Protein AF-A0A7C6CAN0-F1 (afdb_monomer)

Foldseek 3Di:
DPDQDDWAKDKDWQDQADPDEDQKDKIFIAIDDPAAWPQQLKFKDKDQDPDQDDSVVGPHHDGHRDMDMDDHLDAAWMKMWIWTDGPSGHIDIDIGHTYGYDNDDDDDDDVPPDDDDDVPDDDDDD

Structure (mmCIF, N/CA/C/O backbone):
data_AF-A0A7C6CAN0-F1
#
_entry.id   AF-A0A7C6CAN0-F1
#
loop_
_atom_site.group_PDB
_atom_site.id
_atom_site.type_symbol
_atom_site.label_atom_id
_atom_site.label_alt_id
_atom_site.label_comp_id
_atom_site.label_asym_id
_atom_site.label_entity_id
_atom_site.label_seq_id
_atom_site.pdbx_PDB_ins_code
_atom_site.Cartn_x
_atom_site.Cartn_y
_atom_site.Cartn_z
_atom_site.occupancy
_atom_site.B_iso_or_equiv
_atom_site.auth_seq_id
_atom_site.auth_comp_id
_atom_site.auth_asym_id
_atom_site.auth_atom_id
_atom_site.pdbx_PDB_model_num
ATOM 1 N N . VAL A 1 1 ? 19.135 -1.789 -34.207 1.00 48.12 1 VAL A N 1
ATOM 2 C CA . VAL A 1 1 ? 17.870 -1.086 -33.892 1.00 48.12 1 VAL A CA 1
ATOM 3 C C . VAL A 1 1 ? 17.875 -0.823 -32.400 1.00 48.12 1 VAL A C 1
ATOM 5 O O . VAL A 1 1 ? 17.871 -1.789 -31.652 1.00 48.12 1 VAL A O 1
ATOM 8 N N . ASN A 1 2 ? 17.983 0.435 -31.970 1.00 56.00 2 ASN A N 1
ATOM 9 C CA . ASN A 1 2 ? 17.736 0.780 -30.569 1.00 56.00 2 ASN A CA 1
ATOM 10 C C . ASN A 1 2 ? 16.222 0.825 -30.404 1.00 56.00 2 ASN A C 1
ATOM 12 O O . ASN A 1 2 ? 15.576 1.742 -30.905 1.00 56.00 2 ASN A O 1
ATOM 16 N N . VAL A 1 3 ? 15.654 -0.211 -29.797 1.00 68.88 3 VAL A N 1
ATOM 17 C CA . VAL A 1 3 ? 14.244 -0.196 -29.421 1.00 68.88 3 VAL A CA 1
ATOM 18 C C . VAL A 1 3 ? 14.150 0.697 -28.190 1.00 68.88 3 VAL A C 1
ATOM 20 O O . VAL A 1 3 ? 14.686 0.352 -27.142 1.00 68.88 3 VAL A O 1
ATOM 23 N N . VAL A 1 4 ? 13.551 1.878 -28.346 1.00 81.44 4 VAL A N 1
ATOM 24 C CA . VAL A 1 4 ? 13.175 2.718 -27.205 1.00 81.44 4 VAL A CA 1
ATOM 25 C C . VAL A 1 4 ? 11.921 2.105 -26.608 1.00 81.44 4 VAL A C 1
ATOM 27 O O . VAL A 1 4 ? 10.932 1.898 -27.312 1.00 81.44 4 VAL A O 1
ATOM 30 N N . ASP A 1 5 ? 11.986 1.793 -25.326 1.00 88.50 5 ASP A N 1
ATOM 31 C CA . ASP A 1 5 ? 10.868 1.249 -24.582 1.00 88.50 5 ASP A CA 1
ATOM 32 C C . ASP A 1 5 ? 10.137 2.371 -23.832 1.00 88.50 5 ASP A C 1
ATOM 34 O O . ASP A 1 5 ? 10.731 3.104 -23.044 1.00 88.50 5 ASP A O 1
ATOM 38 N N . ASN A 1 6 ? 8.845 2.508 -24.129 1.00 90.88 6 ASN A N 1
ATOM 39 C CA . ASN A 1 6 ? 7.968 3.577 -23.641 1.00 90.88 6 ASN A CA 1
ATOM 40 C C . ASN A 1 6 ? 6.765 3.026 -22.858 1.00 90.88 6 ASN A C 1
ATOM 42 O O . ASN A 1 6 ? 5.779 3.738 -22.650 1.00 90.88 6 ASN A O 1
ATOM 46 N N . VAL A 1 7 ? 6.782 1.740 -22.516 1.00 94.56 7 VAL A N 1
ATOM 47 C CA . VAL A 1 7 ? 5.697 1.099 -21.778 1.00 94.56 7 VAL A CA 1
ATOM 48 C C . VAL A 1 7 ? 6.021 1.183 -20.288 1.00 94.56 7 VAL A C 1
ATOM 50 O O . VAL A 1 7 ? 7.162 1.059 -19.871 1.00 94.56 7 VAL A O 1
ATOM 53 N N . LEU A 1 8 ? 5.012 1.500 -19.478 1.00 96.75 8 LEU A N 1
ATOM 54 C CA . LEU A 1 8 ? 5.190 1.670 -18.041 1.00 96.75 8 LEU A CA 1
ATOM 55 C C . LEU A 1 8 ? 5.111 0.314 -17.314 1.00 96.75 8 LEU A C 1
ATOM 57 O O . LEU A 1 8 ? 4.217 -0.483 -17.632 1.00 96.75 8 LEU A O 1
ATOM 61 N N . PRO A 1 9 ? 5.882 0.124 -16.225 1.00 97.62 9 PRO A N 1
ATOM 62 C CA . PRO A 1 9 ? 5.722 -1.027 -15.348 1.00 97.62 9 PRO A CA 1
ATOM 63 C C . PRO A 1 9 ? 4.294 -1.148 -14.820 1.00 97.62 9 PRO A C 1
ATOM 65 O O . PRO A 1 9 ? 3.705 -0.181 -14.326 1.00 97.62 9 PRO A O 1
ATOM 68 N N . THR A 1 10 ? 3.750 -2.358 -14.855 1.00 98.38 10 THR A N 1
ATOM 69 C CA . THR A 1 10 ? 2.424 -2.689 -14.329 1.00 98.38 10 THR A CA 1
ATOM 70 C C . THR A 1 10 ? 2.542 -3.228 -12.907 1.00 98.38 10 THR A C 1
ATOM 72 O O . THR A 1 10 ? 3.237 -4.214 -12.667 1.00 98.38 10 THR A O 1
ATOM 75 N N . ILE A 1 11 ? 1.833 -2.611 -11.957 1.00 98.62 11 ILE A N 1
ATOM 76 C CA . ILE A 1 11 ? 1.761 -3.058 -10.559 1.00 98.62 11 ILE A CA 1
ATOM 77 C C . ILE A 1 11 ? 0.404 -3.730 -10.321 1.00 98.62 11 ILE A C 1
ATOM 79 O O . ILE A 1 11 ? -0.649 -3.194 -10.657 1.00 98.62 11 ILE A O 1
ATOM 83 N N . THR A 1 12 ? 0.423 -4.913 -9.711 1.00 98.50 12 THR A N 1
ATOM 84 C CA . THR A 1 12 ? -0.773 -5.664 -9.317 1.00 98.50 12 THR A CA 1
ATOM 85 C C . THR A 1 12 ? -0.756 -5.932 -7.817 1.00 98.50 12 THR A C 1
ATOM 87 O O . THR A 1 12 ? 0.263 -6.327 -7.246 1.00 98.50 12 THR A O 1
ATOM 90 N N . PHE A 1 13 ? -1.912 -5.737 -7.187 1.00 98.56 13 PHE A N 1
ATOM 91 C CA . PHE A 1 13 ? -2.143 -6.009 -5.773 1.00 98.56 13 PHE A CA 1
ATOM 92 C C . PHE A 1 13 ? -2.980 -7.276 -5.621 1.00 98.56 13 PHE A C 1
ATOM 94 O O . PHE A 1 13 ? -4.032 -7.384 -6.246 1.00 98.56 13 PHE A O 1
ATOM 101 N N . GLY A 1 14 ? -2.558 -8.199 -4.755 1.00 98.31 14 GLY A N 1
ATOM 102 C CA . GLY A 1 14 ? -3.363 -9.374 -4.410 1.00 98.31 14 GLY A CA 1
ATOM 103 C C . GLY A 1 14 ? -4.686 -8.967 -3.755 1.00 98.31 14 GLY A C 1
ATOM 104 O O . GLY A 1 14 ? -5.755 -9.349 -4.216 1.00 98.31 14 GLY A O 1
ATOM 105 N N . THR A 1 15 ? -4.605 -8.114 -2.732 1.00 97.75 15 THR A N 1
ATOM 106 C CA . THR A 1 15 ? -5.760 -7.430 -2.133 1.00 97.75 15 THR A CA 1
ATOM 107 C C . THR A 1 15 ? -5.626 -5.933 -2.381 1.00 97.75 15 THR A C 1
ATOM 109 O O . THR A 1 15 ? -4.645 -5.320 -1.954 1.00 97.75 15 THR A O 1
ATOM 112 N N . ASN A 1 16 ? -6.605 -5.325 -3.048 1.00 98.06 16 ASN A N 1
ATOM 113 C CA . ASN A 1 16 ? -6.607 -3.892 -3.338 1.00 98.06 16 ASN A CA 1
ATOM 114 C C . ASN A 1 16 ? -7.549 -3.136 -2.388 1.00 98.06 16 ASN A C 1
ATOM 116 O O . ASN A 1 16 ? -8.632 -2.708 -2.784 1.00 98.06 16 ASN A O 1
ATOM 120 N N . GLY A 1 17 ? -7.130 -2.993 -1.130 1.00 97.50 17 GLY A N 1
ATOM 121 C CA . GLY A 1 17 ? -7.929 -2.395 -0.061 1.00 97.50 17 GLY A CA 1
ATOM 122 C C . GLY A 1 17 ? -8.881 -3.373 0.630 1.00 97.50 17 GLY A C 1
ATOM 123 O O . GLY A 1 17 ? -9.150 -4.476 0.156 1.00 97.50 17 GLY A O 1
ATOM 124 N N . ASN A 1 18 ? -9.371 -2.964 1.797 1.00 97.75 18 ASN A N 1
ATOM 125 C CA . ASN A 1 18 ? -10.402 -3.655 2.559 1.00 97.75 18 ASN A CA 1
ATOM 126 C C . ASN A 1 18 ? -11.077 -2.656 3.515 1.00 97.75 18 ASN A C 1
ATOM 128 O O . ASN A 1 18 ? -10.415 -2.087 4.388 1.00 97.75 18 ASN A O 1
ATOM 132 N N . SER A 1 19 ? -12.387 -2.455 3.348 1.00 97.06 19 SER A N 1
ATOM 133 C CA . SER A 1 19 ? -13.175 -1.486 4.118 1.00 97.06 19 SER A CA 1
ATOM 134 C C . SER A 1 19 ? -13.669 -2.005 5.473 1.00 97.06 19 SER A C 1
ATOM 136 O O . SER A 1 19 ? -14.287 -1.250 6.220 1.00 97.06 19 SER A O 1
ATOM 138 N N . THR A 1 20 ? -13.420 -3.271 5.807 1.00 97.88 20 THR A N 1
ATOM 139 C CA . THR A 1 20 ? -13.671 -3.827 7.141 1.00 97.88 20 THR A CA 1
ATOM 140 C C . THR A 1 20 ? -12.517 -3.447 8.070 1.00 97.88 20 THR A C 1
ATOM 142 O O . THR A 1 20 ? -11.364 -3.422 7.644 1.00 97.88 20 THR A O 1
ATOM 145 N N . TYR A 1 21 ? -12.781 -3.181 9.347 1.00 96.62 21 TYR A N 1
ATOM 146 C CA . TYR A 1 21 ? -11.719 -2.893 10.318 1.00 96.62 21 TYR A CA 1
ATOM 147 C C . TYR A 1 21 ? -10.965 -4.167 10.722 1.00 96.62 21 TYR A C 1
ATOM 149 O O . TYR A 1 21 ? -11.562 -5.229 10.894 1.00 96.62 21 TYR A O 1
ATOM 157 N N . ALA A 1 22 ? -9.642 -4.067 10.849 1.00 97.50 22 ALA A N 1
ATOM 158 C CA . ALA A 1 22 ? -8.787 -5.111 11.413 1.00 97.50 22 ALA A CA 1
ATOM 159 C C . ALA A 1 22 ? -7.534 -4.494 12.043 1.00 97.50 22 ALA A C 1
ATOM 161 O O . ALA A 1 22 ? -7.123 -3.399 11.671 1.00 97.50 22 ALA A O 1
ATOM 162 N N . LYS A 1 23 ? -6.874 -5.221 12.948 1.00 96.88 23 LYS A N 1
ATOM 163 C CA . LYS A 1 23 ? -5.624 -4.758 13.580 1.00 96.88 23 LYS A CA 1
ATOM 164 C C . LYS A 1 23 ? -4.447 -4.662 12.608 1.00 96.88 23 LYS A C 1
ATOM 166 O O . LYS A 1 23 ? -3.518 -3.890 12.824 1.00 96.88 23 LYS A O 1
ATOM 171 N N . SER A 1 24 ? -4.469 -5.454 11.541 1.00 97.50 24 SER A N 1
ATOM 172 C CA . SER A 1 24 ? -3.437 -5.455 10.511 1.00 97.50 24 SER A CA 1
ATOM 173 C C . SER A 1 24 ? -4.025 -5.787 9.145 1.00 97.50 24 SER A C 1
ATOM 175 O O . SER A 1 24 ? -5.062 -6.447 9.021 1.00 97.50 24 SER A O 1
ATOM 177 N N . ARG A 1 25 ? -3.349 -5.312 8.100 1.00 98.00 25 ARG A N 1
ATOM 178 C CA . ARG A 1 25 ? -3.662 -5.600 6.701 1.00 98.00 25 ARG A CA 1
ATOM 179 C C . ARG A 1 25 ? -2.395 -5.963 5.952 1.00 98.00 25 ARG A C 1
ATOM 181 O O . ARG A 1 25 ? -1.303 -5.535 6.313 1.00 98.00 25 ARG A O 1
ATOM 188 N N . THR A 1 26 ? -2.549 -6.770 4.913 1.00 98.00 26 THR A N 1
ATOM 189 C CA . THR A 1 26 ? -1.447 -7.167 4.046 1.00 98.00 26 THR A CA 1
ATOM 190 C C . THR A 1 26 ? -1.915 -7.242 2.603 1.00 98.00 26 THR A C 1
ATOM 192 O O . THR A 1 26 ? -3.106 -7.409 2.323 1.00 98.00 26 THR A O 1
ATOM 195 N N . THR A 1 27 ? -0.974 -7.119 1.675 1.00 98.44 27 THR A N 1
ATOM 196 C CA . THR A 1 27 ? -1.225 -7.417 0.268 1.00 98.44 27 THR A CA 1
ATOM 197 C C . THR A 1 27 ? 0.051 -7.907 -0.397 1.00 98.44 27 THR A C 1
ATOM 199 O O . THR A 1 27 ? 1.142 -7.418 -0.099 1.00 98.44 27 THR A O 1
ATOM 202 N N . LYS A 1 28 ? -0.081 -8.900 -1.277 1.00 98.56 28 LYS A N 1
ATOM 203 C CA . LYS A 1 28 ? 1.007 -9.324 -2.158 1.00 98.56 28 LYS A CA 1
ATOM 204 C C . LYS A 1 28 ? 1.131 -8.314 -3.292 1.00 98.56 28 LYS A C 1
ATOM 206 O O . LYS A 1 28 ? 0.120 -7.982 -3.907 1.00 98.56 28 LYS A O 1
ATOM 211 N N . VAL A 1 29 ? 2.344 -7.856 -3.581 1.00 98.69 29 VAL A N 1
ATOM 212 C CA . VAL A 1 29 ? 2.606 -6.901 -4.664 1.00 98.69 29 VAL A CA 1
ATOM 213 C C . VAL A 1 29 ? 3.447 -7.570 -5.736 1.00 98.69 29 VAL A C 1
ATOM 215 O O . VAL A 1 29 ? 4.549 -8.035 -5.459 1.00 98.69 29 VAL A O 1
ATOM 218 N N . THR A 1 30 ? 2.937 -7.605 -6.963 1.00 98.44 30 THR A N 1
ATOM 219 C CA . THR A 1 30 ? 3.662 -8.109 -8.135 1.00 98.44 30 THR A CA 1
ATOM 220 C C . THR A 1 30 ? 3.809 -7.008 -9.170 1.00 98.44 30 THR A C 1
ATOM 222 O O . THR A 1 30 ? 2.844 -6.311 -9.474 1.00 98.44 30 THR A O 1
ATOM 225 N N . VAL A 1 31 ? 5.008 -6.874 -9.719 1.00 98.44 31 VAL A N 1
ATOM 226 C CA . VAL A 1 31 ? 5.358 -5.907 -10.758 1.00 98.44 31 VAL A CA 1
ATOM 227 C C . VAL A 1 31 ? 5.814 -6.666 -11.997 1.00 98.44 31 VAL A C 1
ATOM 229 O O . VAL A 1 31 ? 6.644 -7.572 -11.895 1.00 98.44 31 VAL A O 1
ATOM 232 N N . SER A 1 32 ? 5.281 -6.298 -13.153 1.00 97.56 32 SER A N 1
ATOM 233 C CA . SER A 1 32 ? 5.659 -6.841 -14.458 1.00 97.56 32 SER A CA 1
ATOM 234 C C . SER A 1 32 ? 5.837 -5.716 -15.462 1.00 97.56 32 SER A C 1
ATOM 236 O O . SER A 1 32 ? 5.257 -4.646 -15.302 1.00 97.56 32 SER A O 1
ATOM 238 N N . ASP A 1 33 ? 6.594 -5.977 -16.514 1.00 97.00 33 ASP A N 1
ATOM 239 C CA . ASP A 1 33 ? 6.841 -5.034 -17.595 1.00 97.00 33 ASP A CA 1
ATOM 240 C C . ASP A 1 33 ? 7.054 -5.814 -18.910 1.00 97.00 33 ASP A C 1
ATOM 242 O O . ASP A 1 33 ? 7.269 -7.028 -18.864 1.00 97.00 33 ASP A O 1
ATOM 246 N N . ASN A 1 34 ? 6.931 -5.168 -20.073 1.00 93.38 34 ASN A N 1
ATOM 247 C CA . ASN A 1 34 ? 7.211 -5.783 -21.381 1.00 93.38 34 ASN A CA 1
ATOM 248 C C . ASN A 1 34 ? 8.710 -6.017 -21.608 1.00 93.38 34 ASN A C 1
ATOM 250 O O . ASN A 1 34 ? 9.064 -6.849 -22.447 1.00 93.38 34 ASN A O 1
ATOM 254 N N . VAL A 1 35 ? 9.574 -5.300 -20.885 1.00 91.50 35 VAL A N 1
ATOM 255 C CA . VAL A 1 35 ? 11.013 -5.557 -20.825 1.00 91.50 35 VAL A CA 1
ATOM 256 C C . VAL A 1 35 ? 11.407 -6.091 -19.440 1.00 91.50 35 VAL A C 1
ATOM 258 O O . VAL A 1 35 ? 10.848 -7.081 -18.965 1.00 91.50 35 VAL A O 1
ATOM 261 N N . ILE A 1 36 ? 12.421 -5.502 -18.800 1.00 93.94 36 ILE A N 1
ATOM 262 C CA . ILE A 1 36 ? 12.957 -5.909 -17.505 1.00 93.94 36 ILE A CA 1
ATOM 263 C C . ILE A 1 36 ? 12.578 -4.870 -16.448 1.00 93.94 36 ILE A C 1
ATOM 265 O O . ILE A 1 36 ? 12.928 -3.695 -16.543 1.00 93.94 36 ILE A O 1
ATOM 269 N N . VAL A 1 37 ? 11.948 -5.334 -15.369 1.00 96.62 37 VAL A N 1
ATOM 270 C CA . VAL A 1 37 ? 11.754 -4.532 -14.156 1.00 96.62 37 VAL A CA 1
ATOM 271 C C . VAL A 1 37 ? 13.102 -4.310 -13.469 1.00 96.62 37 VAL A C 1
ATOM 273 O O . VAL A 1 37 ? 13.820 -5.264 -13.162 1.00 96.62 37 VAL A O 1
ATOM 276 N N . ASN A 1 38 ? 13.421 -3.061 -13.131 1.00 97.19 38 ASN A N 1
ATOM 277 C CA . ASN A 1 38 ? 14.546 -2.757 -12.259 1.00 97.19 38 ASN A CA 1
ATOM 278 C C . ASN A 1 38 ? 14.166 -3.105 -10.814 1.00 97.19 38 ASN A C 1
ATOM 280 O O . ASN A 1 38 ? 13.597 -2.294 -10.082 1.00 97.19 38 ASN A O 1
ATOM 284 N N . THR A 1 39 ? 14.500 -4.317 -10.381 1.00 96.06 39 THR A N 1
ATOM 285 C CA . THR A 1 39 ? 14.138 -4.840 -9.055 1.00 96.06 39 THR A CA 1
ATOM 286 C C . THR A 1 39 ? 14.708 -4.024 -7.892 1.00 96.06 39 THR A C 1
ATOM 288 O O . THR A 1 39 ? 14.104 -4.001 -6.824 1.00 96.06 39 THR A O 1
ATOM 291 N N . SER A 1 40 ? 15.815 -3.300 -8.094 1.00 97.12 40 SER A N 1
ATOM 292 C CA . SER A 1 40 ? 16.401 -2.412 -7.077 1.00 97.12 40 SER A CA 1
ATOM 293 C C . SER A 1 40 ? 15.617 -1.106 -6.876 1.00 97.12 40 SER A C 1
ATOM 295 O O . SER A 1 40 ? 15.786 -0.422 -5.867 1.00 97.12 40 SER A O 1
ATOM 297 N N . SER A 1 41 ? 14.743 -0.758 -7.826 1.00 97.38 41 SER A N 1
ATOM 298 C CA . SER A 1 41 ? 13.913 0.449 -7.769 1.00 97.38 41 SER A CA 1
ATOM 299 C C . SER A 1 41 ? 12.627 0.275 -6.958 1.00 97.38 41 SER A C 1
ATOM 301 O O . SER A 1 41 ? 11.984 1.271 -6.632 1.00 97.38 41 SER A O 1
ATOM 303 N N . LEU A 1 42 ? 1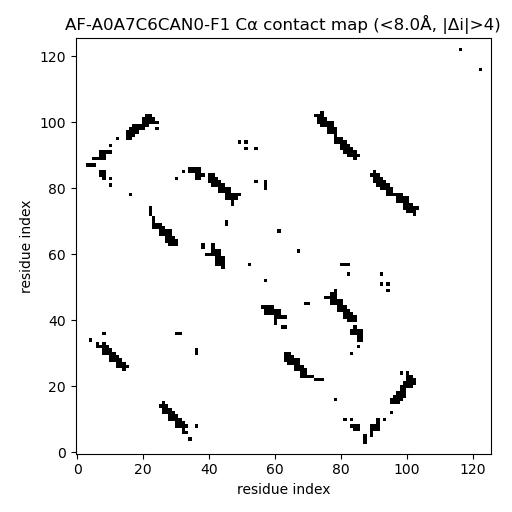2.247 -0.967 -6.642 1.00 98.62 42 LEU A N 1
ATOM 304 C CA . LEU A 1 42 ? 10.961 -1.287 -6.033 1.00 98.62 42 LEU A CA 1
ATOM 305 C C . LEU A 1 42 ? 10.887 -0.763 -4.602 1.00 98.62 42 LEU A C 1
ATOM 307 O O . LEU A 1 42 ? 11.591 -1.240 -3.706 1.00 98.62 42 LEU A O 1
ATOM 311 N N . LYS A 1 43 ? 10.014 0.223 -4.387 1.00 98.81 43 LYS A N 1
ATOM 312 C CA . LYS A 1 43 ? 9.820 0.852 -3.080 1.00 98.81 43 LYS A CA 1
ATOM 313 C C . LYS A 1 43 ? 8.350 1.038 -2.745 1.00 98.81 43 LYS A C 1
ATOM 315 O O . LYS A 1 43 ? 7.499 1.086 -3.630 1.00 98.81 43 LYS A O 1
ATOM 320 N N . TYR A 1 44 ? 8.051 1.174 -1.460 1.00 98.75 44 TYR A N 1
ATOM 321 C CA . TYR A 1 44 ? 6.707 1.411 -0.967 1.00 98.75 44 TYR A CA 1
ATOM 322 C C . TYR A 1 44 ? 6.637 2.450 0.153 1.00 98.75 44 TYR A C 1
ATOM 324 O O . TYR A 1 44 ? 7.611 2.753 0.852 1.00 98.75 44 TYR A O 1
ATOM 332 N N . LEU A 1 45 ? 5.435 2.989 0.328 1.00 98.69 45 LEU A N 1
ATOM 333 C CA . LEU A 1 45 ? 5.074 3.904 1.399 1.00 98.69 45 LEU A CA 1
ATOM 334 C C . LEU A 1 45 ? 3.641 3.621 1.841 1.00 98.69 45 LEU A C 1
ATOM 336 O O . LEU A 1 45 ? 2.728 3.593 1.020 1.00 98.69 45 LEU A O 1
ATOM 340 N N . TRP A 1 46 ? 3.441 3.471 3.146 1.00 98.56 46 TRP A N 1
ATOM 341 C CA . TRP A 1 46 ? 2.117 3.563 3.749 1.00 98.56 46 TRP A CA 1
ATOM 342 C C . TRP A 1 46 ? 1.874 4.988 4.229 1.00 98.56 46 TRP A C 1
ATOM 344 O O . TRP A 1 46 ? 2.716 5.556 4.921 1.00 98.56 46 TRP A O 1
ATOM 354 N N . ASN A 1 47 ? 0.720 5.558 3.897 1.00 97.88 47 ASN A N 1
ATOM 355 C CA . ASN A 1 47 ? 0.269 6.827 4.463 1.00 97.88 47 ASN A CA 1
ATOM 356 C C . ASN A 1 47 ? -1.266 6.900 4.488 1.00 97.88 47 ASN A C 1
ATOM 358 O O . ASN A 1 47 ? -1.951 5.968 4.073 1.00 97.88 47 ASN A O 1
ATOM 362 N N . THR A 1 48 ? -1.802 8.014 4.977 1.00 98.12 48 THR A N 1
ATOM 363 C CA . THR A 1 48 ? -3.247 8.289 5.040 1.00 98.12 48 THR A CA 1
ATOM 364 C C . THR A 1 48 ? -3.734 9.181 3.891 1.00 98.12 48 THR A C 1
ATOM 366 O O . THR A 1 48 ? -4.911 9.523 3.816 1.00 98.12 48 THR A O 1
ATOM 369 N N . SER A 1 49 ? -2.837 9.576 2.980 1.00 97.50 49 SER A N 1
ATOM 370 C CA . SER A 1 49 ? -3.136 10.521 1.905 1.00 97.50 49 SER A CA 1
ATOM 371 C C . SER A 1 49 ? -3.562 9.805 0.630 1.00 97.50 49 SER A C 1
ATOM 373 O O . SER A 1 49 ? -2.920 8.865 0.158 1.00 97.50 49 SER A O 1
ATOM 375 N N . THR A 1 50 ? -4.615 10.322 0.006 1.00 96.94 50 THR A N 1
ATOM 376 C CA . THR A 1 50 ? -5.034 9.918 -1.335 1.00 96.94 50 THR A CA 1
ATOM 377 C C . THR A 1 50 ? -4.225 10.604 -2.438 1.00 96.94 50 THR A C 1
ATOM 379 O O . THR A 1 50 ? -4.273 10.170 -3.589 1.00 96.94 50 THR A O 1
ATOM 382 N N . THR A 1 51 ? -3.471 11.654 -2.124 1.00 97.88 51 THR A N 1
ATOM 383 C CA . THR A 1 51 ? -2.675 12.403 -3.103 1.00 97.88 51 THR A CA 1
ATOM 384 C C . THR A 1 51 ? -1.376 11.672 -3.415 1.00 97.88 51 THR A C 1
ATOM 386 O O . THR A 1 51 ? -0.708 11.188 -2.501 1.00 97.88 51 THR A O 1
ATOM 389 N N . LYS A 1 52 ? -0.999 11.622 -4.703 1.00 97.75 52 LYS A N 1
ATOM 390 C CA . LYS A 1 52 ? 0.244 10.980 -5.151 1.00 97.75 52 LYS A CA 1
ATOM 391 C C . LYS A 1 52 ? 1.451 11.580 -4.414 1.00 97.75 52 LYS A C 1
ATOM 393 O O . LYS A 1 52 ? 1.692 12.777 -4.571 1.00 97.75 52 LYS A O 1
ATOM 398 N N . PRO A 1 53 ? 2.203 10.786 -3.633 1.00 97.69 53 PRO A N 1
ATOM 399 C CA . PRO A 1 53 ? 3.408 11.261 -2.974 1.00 97.69 53 PRO A CA 1
ATOM 400 C C . PRO A 1 53 ? 4.507 11.555 -4.000 1.00 97.69 53 PRO A C 1
ATOM 402 O O . PRO A 1 53 ? 4.472 11.078 -5.140 1.00 97.69 53 PRO A O 1
ATOM 405 N N . SER A 1 54 ? 5.510 12.330 -3.590 1.00 97.75 54 SER A N 1
ATOM 406 C CA . SER A 1 54 ? 6.727 12.472 -4.385 1.00 97.75 54 SER A CA 1
ATOM 407 C C . SER A 1 54 ? 7.503 11.159 -4.374 1.00 97.75 54 SER A C 1
ATOM 409 O O . SER A 1 54 ? 7.539 10.459 -3.360 1.00 97.75 54 SER A O 1
ATOM 411 N N . GLU A 1 55 ? 8.172 10.847 -5.481 1.00 97.38 55 GLU A N 1
ATOM 412 C CA . GLU A 1 55 ? 9.015 9.653 -5.590 1.00 97.38 55 GLU A CA 1
ATOM 413 C C . GLU A 1 55 ? 10.040 9.565 -4.443 1.00 97.38 55 GLU A C 1
ATOM 415 O O . GLU A 1 55 ? 10.208 8.505 -3.847 1.00 97.38 55 GLU A O 1
ATOM 420 N N . ALA A 1 56 ? 10.656 10.690 -4.066 1.00 97.50 56 ALA A N 1
ATOM 421 C CA . ALA A 1 56 ? 11.667 10.739 -3.009 1.00 97.50 56 ALA A CA 1
ATOM 422 C C . ALA A 1 56 ? 11.144 10.330 -1.618 1.00 97.50 56 ALA A C 1
ATOM 424 O O . ALA A 1 56 ? 11.926 9.880 -0.784 1.00 97.50 56 ALA A O 1
ATOM 425 N N . SER A 1 57 ? 9.839 10.465 -1.359 1.00 98.06 57 SER A N 1
ATOM 426 C CA . SER A 1 57 ? 9.229 10.042 -0.089 1.00 98.06 57 SER A CA 1
ATOM 427 C C . SER A 1 57 ? 8.923 8.541 -0.013 1.00 98.06 57 SER A C 1
ATOM 429 O O . SER A 1 57 ? 8.631 8.029 1.067 1.00 98.06 57 SER A O 1
ATOM 431 N N . ILE A 1 58 ? 8.998 7.818 -1.135 1.00 98.44 58 ILE A N 1
ATOM 432 C CA . ILE A 1 58 ? 8.741 6.377 -1.196 1.00 98.44 58 ILE A CA 1
ATOM 433 C C . ILE A 1 58 ? 10.077 5.651 -1.016 1.00 98.44 58 ILE A C 1
ATOM 435 O O . ILE A 1 58 ? 10.822 5.450 -1.973 1.00 98.44 58 ILE A O 1
ATOM 439 N N . THR A 1 59 ? 10.413 5.294 0.225 1.00 98.25 59 THR A N 1
ATOM 440 C CA . THR A 1 59 ? 11.779 4.873 0.586 1.00 98.25 59 THR A CA 1
ATOM 441 C C . THR A 1 59 ? 11.927 3.399 0.956 1.00 98.25 59 THR A C 1
ATOM 443 O O . THR A 1 59 ? 13.019 2.858 0.783 1.00 98.25 59 THR A O 1
ATOM 446 N N . ASN A 1 60 ? 10.871 2.729 1.428 1.00 98.44 60 ASN A N 1
ATOM 447 C CA . ASN A 1 60 ? 10.981 1.355 1.929 1.00 98.44 60 ASN A CA 1
ATOM 448 C C . ASN A 1 60 ? 11.130 0.373 0.768 1.00 98.44 60 ASN A C 1
ATOM 450 O O . ASN A 1 60 ? 10.232 0.279 -0.061 1.00 98.44 60 ASN A O 1
ATOM 454 N N . ALA A 1 61 ? 12.232 -0.368 0.699 1.00 98.38 61 ALA A N 1
ATOM 455 C CA . ALA A 1 61 ? 12.441 -1.355 -0.356 1.00 98.38 61 ALA A CA 1
ATOM 456 C C . ALA A 1 61 ? 11.589 -2.616 -0.135 1.00 98.38 61 ALA A C 1
ATOM 458 O O . ALA A 1 61 ? 11.315 -3.002 1.002 1.00 98.38 61 ALA A O 1
ATOM 459 N N . PHE A 1 62 ? 11.210 -3.290 -1.220 1.00 98.56 62 PHE A N 1
ATOM 460 C CA . PHE A 1 62 ? 10.596 -4.617 -1.162 1.00 98.56 62 PHE A CA 1
ATOM 461 C C . PHE A 1 62 ? 11.035 -5.477 -2.350 1.00 98.56 62 PHE A C 1
ATOM 463 O O . PHE A 1 62 ? 11.442 -4.968 -3.392 1.00 98.56 62 PHE A O 1
ATOM 470 N N . THR A 1 63 ? 10.944 -6.797 -2.204 1.00 98.38 63 THR A N 1
ATOM 471 C CA . THR A 1 63 ? 11.205 -7.737 -3.301 1.00 98.38 63 THR A CA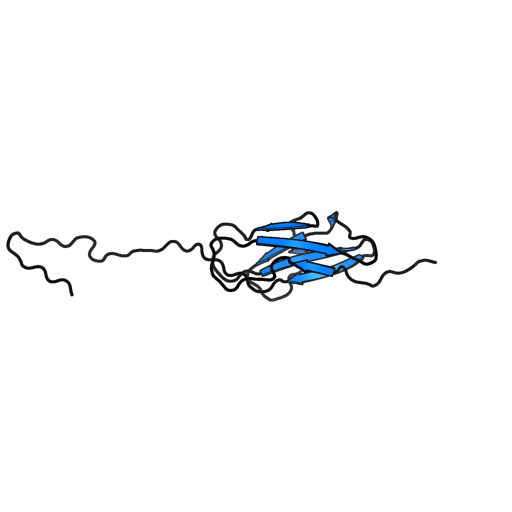 1
ATOM 472 C C . THR A 1 63 ? 9.941 -7.944 -4.129 1.00 98.38 63 THR A C 1
ATOM 474 O O . THR A 1 63 ? 8.848 -8.064 -3.578 1.00 98.38 63 THR A O 1
ATOM 477 N N . ASN A 1 64 ? 10.073 -8.033 -5.453 1.00 98.19 64 ASN A N 1
ATOM 478 C CA . ASN A 1 64 ? 8.934 -8.323 -6.321 1.00 98.19 64 ASN A CA 1
ATOM 479 C C . ASN A 1 64 ? 8.226 -9.625 -5.897 1.00 98.19 64 ASN A C 1
ATOM 481 O O . ASN A 1 64 ? 8.875 -10.646 -5.678 1.00 98.19 64 ASN A O 1
ATOM 485 N N . GLY A 1 65 ? 6.901 -9.590 -5.774 1.00 98.06 65 GLY A N 1
ATOM 486 C CA . GLY A 1 65 ? 6.097 -10.710 -5.289 1.00 98.06 65 GLY A CA 1
ATOM 487 C C . GLY A 1 65 ? 6.008 -10.824 -3.766 1.00 98.06 65 GLY A C 1
ATOM 488 O O . GLY A 1 65 ? 5.350 -11.750 -3.288 1.00 98.06 65 GLY A O 1
ATOM 489 N N . ALA A 1 66 ? 6.627 -9.917 -3.003 1.00 98.38 66 ALA A N 1
ATOM 490 C CA . ALA A 1 66 ? 6.537 -9.911 -1.548 1.00 98.38 66 ALA A CA 1
ATOM 491 C C . ALA A 1 66 ? 5.139 -9.516 -1.051 1.00 98.38 66 ALA A C 1
ATOM 493 O O . ALA A 1 66 ? 4.390 -8.779 -1.699 1.00 98.38 66 ALA A O 1
ATOM 494 N N . THR A 1 67 ? 4.818 -9.991 0.150 1.00 98.56 67 THR A N 1
ATOM 495 C CA . THR A 1 67 ? 3.667 -9.526 0.925 1.00 98.56 67 THR A CA 1
ATOM 496 C C . THR A 1 67 ? 4.099 -8.357 1.796 1.00 98.56 67 THR A C 1
ATOM 498 O O . THR A 1 67 ? 5.024 -8.494 2.591 1.00 98.56 67 THR A O 1
ATOM 501 N N . ILE A 1 68 ? 3.425 -7.216 1.657 1.00 98.62 68 ILE A N 1
ATOM 502 C CA . ILE A 1 68 ? 3.690 -6.008 2.441 1.00 98.62 68 ILE A CA 1
ATOM 503 C C . ILE A 1 68 ? 2.634 -5.887 3.538 1.00 98.62 68 ILE A C 1
ATOM 505 O O . ILE A 1 68 ? 1.434 -5.945 3.260 1.00 98.62 68 ILE A O 1
ATOM 509 N N . ASN A 1 69 ? 3.082 -5.700 4.779 1.00 98.38 69 ASN A N 1
ATOM 510 C CA . ASN A 1 69 ? 2.229 -5.493 5.947 1.00 98.38 69 ASN A CA 1
ATOM 511 C C . ASN A 1 69 ? 1.952 -4.004 6.181 1.00 98.38 69 ASN A C 1
ATOM 513 O O . ASN A 1 69 ? 2.804 -3.153 5.920 1.00 98.38 69 ASN A O 1
ATOM 517 N N . SER A 1 70 ? 0.763 -3.694 6.697 1.00 98.19 70 SER A N 1
ATOM 518 C CA . SER A 1 70 ? 0.425 -2.372 7.220 1.00 98.19 70 SER A CA 1
ATOM 519 C C . SER A 1 70 ? 1.316 -2.000 8.413 1.00 98.19 70 SER A C 1
ATOM 521 O O . SER A 1 70 ? 1.791 -2.902 9.111 1.00 98.19 70 SER A O 1
ATOM 523 N N . PRO A 1 71 ? 1.500 -0.700 8.710 1.00 97.62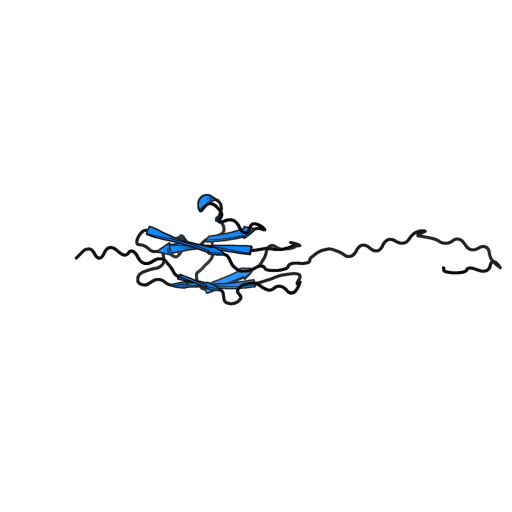 71 PRO A N 1
ATOM 524 C CA . PRO A 1 71 ? 2.234 -0.268 9.895 1.00 97.62 71 PRO A CA 1
ATOM 525 C C . PRO A 1 71 ? 1.631 -0.859 11.177 1.00 97.62 71 PRO A C 1
ATOM 527 O O . PRO A 1 71 ? 0.408 -0.923 11.327 1.00 97.62 71 PRO A O 1
ATOM 530 N N . ALA A 1 72 ? 2.485 -1.303 12.099 1.00 96.81 72 ALA A N 1
ATOM 531 C CA . ALA A 1 72 ? 2.045 -1.866 13.372 1.00 96.81 72 ALA A CA 1
ATOM 532 C C . ALA A 1 72 ? 1.401 -0.784 14.256 1.00 96.81 72 ALA A C 1
ATOM 534 O O . ALA A 1 72 ? 1.910 0.331 14.342 1.00 96.81 72 ALA A O 1
ATOM 535 N N . GLY A 1 73 ? 0.285 -1.116 14.912 1.00 96.12 73 GLY A N 1
ATOM 536 C CA . GLY A 1 73 ? -0.398 -0.214 15.847 1.00 96.12 73 G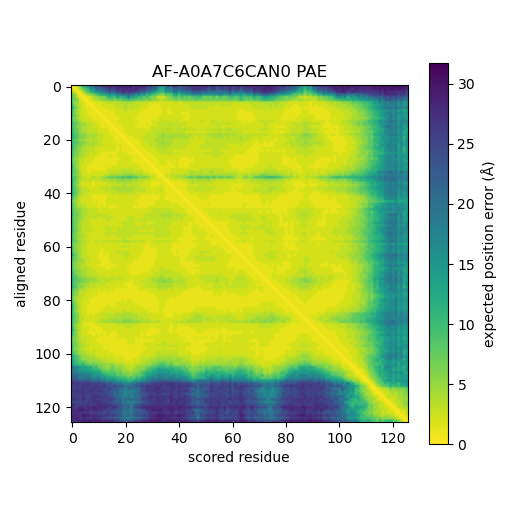LY A CA 1
ATOM 537 C C . GLY A 1 73 ? -1.122 0.976 15.206 1.00 96.12 73 GLY A C 1
ATOM 538 O O . GLY A 1 73 ? -1.618 1.837 15.924 1.00 96.12 73 GLY A O 1
ATOM 539 N N . ALA A 1 74 ? -1.202 1.043 13.876 1.00 96.44 74 ALA A N 1
ATOM 540 C CA . ALA A 1 74 ? -1.909 2.110 13.180 1.00 96.44 74 ALA A CA 1
ATOM 541 C C . ALA A 1 74 ? -3.437 1.983 13.323 1.00 96.44 74 ALA A C 1
ATOM 543 O O . ALA A 1 74 ? -3.982 0.881 13.263 1.00 96.44 74 ALA A O 1
ATOM 544 N N . THR A 1 75 ? -4.127 3.116 13.445 1.00 97.81 75 THR A N 1
ATOM 545 C CA . THR A 1 75 ? -5.594 3.213 13.432 1.00 97.81 75 THR A CA 1
ATOM 546 C C . THR A 1 75 ? -6.009 4.257 12.403 1.00 97.81 75 THR A C 1
ATOM 548 O O . THR A 1 75 ? -5.409 5.329 12.335 1.00 97.81 75 THR A O 1
ATOM 551 N N . GLY A 1 76 ? -7.033 3.953 11.609 1.00 97.56 76 GLY A N 1
ATOM 552 C CA . GLY A 1 76 ? -7.590 4.837 10.591 1.00 97.56 76 GLY A CA 1
ATOM 553 C C . GLY A 1 76 ? -7.524 4.259 9.179 1.00 97.56 76 GLY A C 1
ATOM 554 O O . GLY A 1 76 ? -7.355 3.054 8.976 1.00 97.56 76 GLY A O 1
ATOM 555 N N . ASP A 1 77 ? -7.668 5.152 8.206 1.00 98.50 77 ASP A N 1
ATOM 556 C CA . ASP A 1 77 ? -7.691 4.831 6.783 1.00 98.50 77 ASP A CA 1
ATOM 557 C C . ASP A 1 77 ? -6.283 4.953 6.191 1.00 98.50 77 ASP A C 1
ATOM 559 O O . ASP A 1 77 ? -5.700 6.037 6.148 1.00 98.50 77 ASP A O 1
ATOM 563 N N . TYR A 1 78 ? -5.741 3.830 5.724 1.00 98.50 78 TYR A N 1
ATOM 564 C CA . TYR A 1 78 ? -4.387 3.746 5.183 1.00 98.50 78 TYR A CA 1
ATOM 565 C C . TYR A 1 78 ? -4.377 3.303 3.722 1.00 98.50 78 TYR A C 1
ATOM 567 O O . TYR A 1 78 ? -5.191 2.490 3.280 1.00 98.50 78 TYR A O 1
ATOM 575 N N . TYR A 1 79 ? -3.392 3.805 2.983 1.00 98.62 79 TYR A N 1
ATOM 576 C CA . TYR A 1 79 ? -3.145 3.503 1.581 1.00 98.62 79 TYR A CA 1
ATOM 577 C C . TYR A 1 79 ? -1.698 3.060 1.394 1.00 98.62 79 TYR A C 1
ATOM 579 O O . TYR A 1 79 ? -0.775 3.676 1.935 1.00 98.62 79 TYR A O 1
ATOM 587 N N . LEU A 1 80 ? -1.508 2.009 0.601 1.00 98.75 80 LEU A N 1
ATOM 588 C CA . LEU A 1 80 ? -0.192 1.561 0.173 1.00 98.75 80 LEU A CA 1
ATOM 589 C C . LEU A 1 80 ? 0.117 2.172 -1.193 1.00 98.75 80 LEU A C 1
ATOM 591 O O . LEU A 1 80 ? -0.631 1.982 -2.153 1.00 98.75 80 LEU A O 1
ATOM 595 N N . TRP A 1 81 ? 1.230 2.890 -1.269 1.00 98.81 81 TRP A N 1
ATOM 596 C CA . TRP A 1 81 ? 1.813 3.406 -2.499 1.00 98.81 81 TRP A CA 1
ATOM 597 C C . TRP A 1 81 ? 3.004 2.547 -2.893 1.00 98.81 81 TRP A C 1
ATOM 599 O O . TRP A 1 81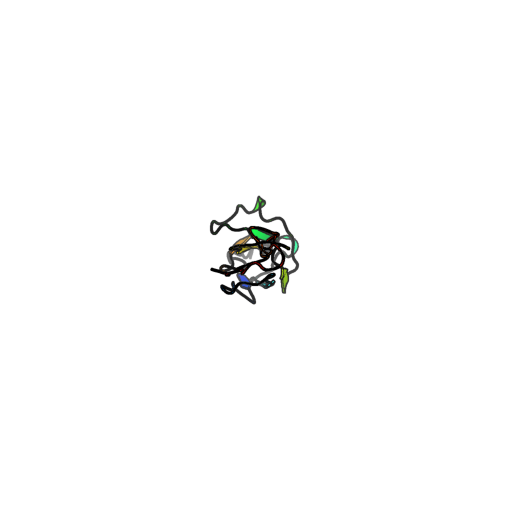 ? 3.877 2.301 -2.063 1.00 98.81 81 TRP A O 1
ATOM 609 N N . ILE A 1 82 ? 3.051 2.129 -4.154 1.00 98.75 82 ILE A N 1
ATOM 610 C CA . ILE A 1 82 ? 4.160 1.376 -4.743 1.00 98.75 82 ILE A CA 1
ATOM 611 C C . ILE A 1 82 ? 4.806 2.221 -5.822 1.00 98.75 82 ILE A C 1
ATOM 613 O O . ILE A 1 82 ? 4.105 2.773 -6.667 1.00 98.75 82 ILE A O 1
ATOM 617 N N . LEU A 1 83 ? 6.131 2.282 -5.794 1.00 98.69 83 LEU A N 1
ATOM 618 C CA . LEU A 1 83 ? 6.966 2.804 -6.858 1.00 98.69 83 LEU A CA 1
ATOM 619 C C . LEU A 1 83 ? 7.680 1.646 -7.547 1.00 98.69 83 LEU A C 1
ATOM 621 O O . LEU A 1 83 ? 8.294 0.808 -6.883 1.00 98.69 83 LEU A O 1
ATOM 625 N N . ALA A 1 84 ? 7.627 1.636 -8.873 1.00 98.44 84 ALA A N 1
ATOM 626 C CA . ALA A 1 84 ? 8.355 0.696 -9.707 1.00 98.44 84 ALA A CA 1
ATOM 627 C C . ALA A 1 84 ? 8.972 1.398 -10.914 1.00 98.44 84 ALA A C 1
ATOM 629 O O . ALA A 1 84 ? 8.366 2.313 -11.475 1.00 98.44 84 ALA A O 1
ATOM 630 N N . LYS A 1 85 ? 10.154 0.933 -11.321 1.00 97.88 85 LYS A N 1
ATOM 631 C CA . LYS A 1 85 ? 10.808 1.331 -12.566 1.00 97.88 85 LYS A CA 1
ATOM 632 C C . LYS A 1 85 ? 11.240 0.119 -13.372 1.00 97.88 85 LYS A C 1
ATOM 634 O O . LYS A 1 85 ? 11.543 -0.931 -12.801 1.00 97.88 85 LYS A O 1
ATOM 639 N N . ASP A 1 86 ? 11.310 0.279 -14.681 1.00 96.56 86 ASP A N 1
ATOM 640 C CA . ASP A 1 86 ? 12.005 -0.658 -15.559 1.00 96.56 86 ASP A CA 1
ATOM 641 C C . ASP A 1 86 ? 13.489 -0.273 -15.719 1.00 96.56 86 ASP A C 1
ATOM 643 O O . ASP A 1 86 ? 13.999 0.664 -15.090 1.00 96.56 86 ASP A O 1
ATOM 647 N N . THR A 1 87 ? 14.214 -1.035 -16.534 1.00 94.69 87 THR A N 1
ATOM 648 C CA . THR A 1 87 ? 15.602 -0.734 -16.915 1.00 94.69 87 THR A CA 1
ATOM 649 C C . THR A 1 87 ? 15.732 0.391 -17.946 1.00 94.69 87 THR A C 1
ATOM 651 O O . THR A 1 87 ? 16.840 0.878 -18.161 1.00 94.69 87 THR A O 1
ATOM 654 N N . SER A 1 88 ? 14.627 0.803 -18.569 1.00 93.69 88 SER A N 1
ATOM 655 C CA . SER A 1 88 ? 14.545 1.856 -19.591 1.00 93.69 88 SER A CA 1
ATOM 656 C C . SER A 1 88 ? 14.339 3.254 -18.985 1.00 93.69 88 SER A C 1
ATOM 658 O O . SER A 1 88 ? 14.540 4.261 -19.660 1.00 93.69 88 SER A O 1
ATOM 660 N N . GLY A 1 89 ? 13.990 3.329 -17.697 1.00 91.88 89 GLY A N 1
ATOM 661 C CA . GLY A 1 89 ? 13.747 4.560 -16.948 1.00 91.88 89 GLY A CA 1
ATOM 662 C C . GLY A 1 89 ? 12.266 4.913 -16.775 1.00 91.88 89 GLY A C 1
ATOM 663 O O . GLY A 1 89 ? 11.965 5.903 -16.098 1.00 91.88 89 GLY A O 1
ATOM 664 N N . ASN A 1 90 ? 11.335 4.120 -17.315 1.00 96.00 90 ASN A N 1
ATOM 665 C CA . ASN A 1 90 ? 9.908 4.345 -17.116 1.00 96.00 90 ASN A CA 1
ATOM 666 C C . ASN A 1 90 ? 9.547 4.106 -15.648 1.00 96.00 90 ASN A C 1
ATOM 668 O O . ASN A 1 90 ? 10.088 3.219 -14.991 1.00 96.00 90 ASN A O 1
ATOM 672 N N . THR A 1 91 ? 8.653 4.934 -15.102 1.00 97.62 91 THR A N 1
ATOM 673 C CA . THR A 1 91 ? 8.326 4.939 -13.669 1.00 97.62 91 THR A CA 1
ATOM 674 C C . THR A 1 91 ? 6.818 4.919 -13.454 1.00 97.62 91 THR A C 1
ATOM 676 O O . THR A 1 91 ? 6.101 5.784 -13.959 1.00 97.62 91 THR A O 1
ATOM 679 N N . THR A 1 92 ? 6.353 3.998 -12.612 1.00 98.44 92 THR A N 1
ATOM 680 C CA . THR A 1 92 ? 4.957 3.903 -12.174 1.00 98.44 92 THR A CA 1
ATOM 681 C C . THR A 1 92 ? 4.871 4.122 -10.670 1.00 98.44 92 THR A C 1
ATOM 683 O O . THR A 1 92 ? 5.611 3.511 -9.899 1.00 98.44 92 THR A O 1
ATOM 686 N N . ILE A 1 93 ? 3.933 4.974 -10.244 1.00 98.56 93 ILE A N 1
ATOM 687 C CA . ILE A 1 93 ? 3.525 5.107 -8.842 1.00 98.56 93 ILE A CA 1
ATOM 688 C C . ILE A 1 93 ? 2.036 4.792 -8.753 1.00 98.56 93 ILE A C 1
ATOM 690 O O . ILE A 1 93 ? 1.225 5.515 -9.334 1.00 98.56 93 ILE A O 1
ATOM 694 N N . GLN A 1 94 ? 1.672 3.745 -8.016 1.00 98.62 94 GLN A N 1
ATOM 695 C CA . GLN A 1 94 ? 0.286 3.290 -7.904 1.00 98.62 94 GLN A CA 1
ATOM 696 C C . GLN A 1 94 ? -0.148 3.136 -6.446 1.00 98.62 94 GLN A C 1
ATOM 698 O O . GLN A 1 94 ? 0.619 2.673 -5.603 1.00 98.62 94 GLN A O 1
ATOM 703 N N . ARG A 1 95 ? -1.396 3.524 -6.165 1.00 98.56 95 ARG A N 1
ATOM 704 C CA . ARG A 1 95 ? -2.038 3.428 -4.850 1.00 98.56 95 ARG A CA 1
ATOM 705 C C . ARG A 1 95 ? -2.995 2.245 -4.794 1.00 98.56 95 ARG A C 1
ATOM 707 O O . ARG A 1 95 ? -3.680 1.969 -5.778 1.00 98.56 95 ARG A O 1
ATOM 714 N N . THR A 1 96 ? -3.139 1.647 -3.620 1.00 98.75 96 THR A N 1
ATOM 715 C CA . THR A 1 96 ? -4.285 0.786 -3.318 1.00 98.75 96 THR A 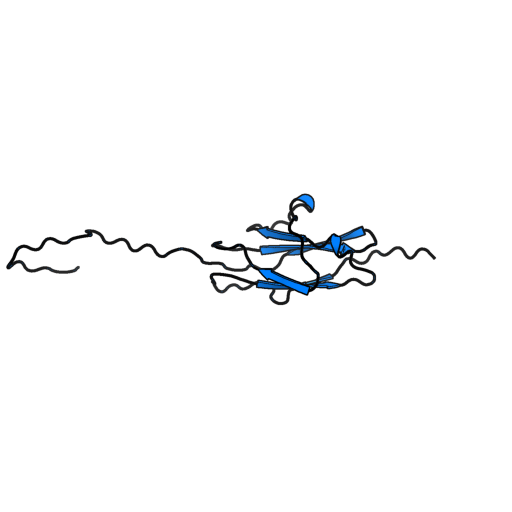CA 1
ATOM 716 C C . THR A 1 96 ? -5.574 1.586 -3.073 1.00 98.75 96 THR A C 1
ATOM 718 O O . THR A 1 96 ? -5.570 2.811 -2.896 1.00 98.75 96 THR A O 1
ATOM 721 N N . SER A 1 97 ? -6.705 0.887 -2.993 1.00 98.56 97 SER A N 1
ATOM 722 C CA . SER A 1 97 ? -7.883 1.370 -2.262 1.00 98.56 97 SER A CA 1
ATOM 723 C C . SER A 1 97 ? -7.616 1.386 -0.749 1.00 98.56 97 SER A C 1
ATOM 725 O O . SER A 1 97 ? -6.569 0.924 -0.282 1.00 98.56 97 SER A O 1
ATOM 727 N N . VAL A 1 98 ? -8.561 1.937 0.016 1.00 98.38 98 VAL A N 1
ATOM 728 C CA . VAL A 1 98 ? -8.430 2.103 1.469 1.00 98.38 98 VAL A CA 1
ATOM 729 C C . VAL A 1 98 ? -8.303 0.765 2.193 1.00 98.38 98 VAL A C 1
ATOM 731 O O . VAL A 1 98 ? -9.029 -0.188 1.909 1.00 98.38 98 VAL A O 1
ATOM 734 N N . PHE A 1 99 ? -7.404 0.713 3.166 1.00 98.56 99 PHE A N 1
ATOM 735 C CA . PHE A 1 99 ? -7.346 -0.312 4.195 1.00 98.56 99 PHE A CA 1
ATOM 736 C C . PHE A 1 99 ? -7.752 0.301 5.527 1.00 98.56 99 PHE A C 1
ATOM 738 O O . PHE A 1 99 ? -7.108 1.239 5.993 1.00 98.56 99 PHE A O 1
ATOM 745 N N . LYS A 1 10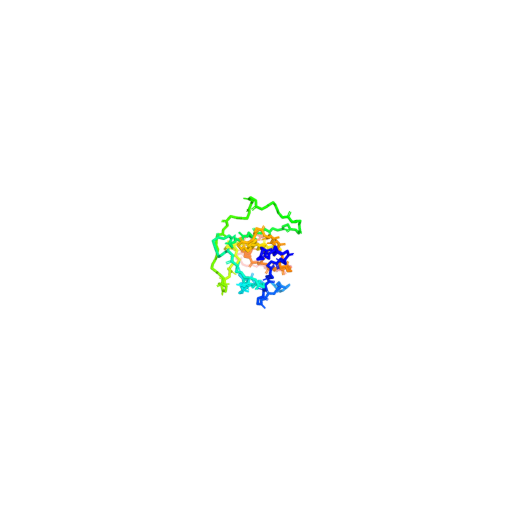0 ? -8.799 -0.247 6.148 1.00 98.38 100 LYS A N 1
ATOM 746 C CA . LYS A 1 100 ? -9.223 0.188 7.47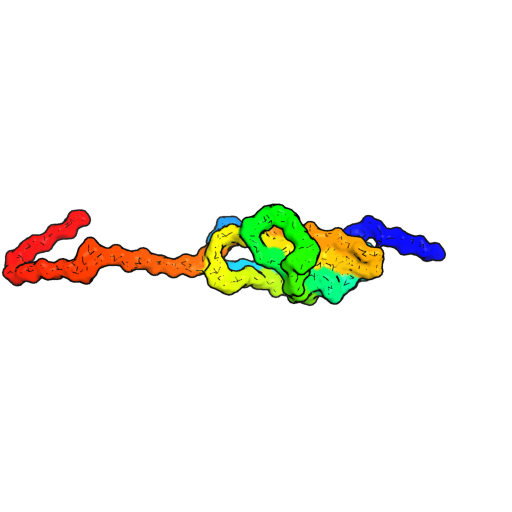8 1.00 98.38 100 LYS A CA 1
ATOM 747 C C . LYS A 1 100 ? -8.479 -0.568 8.569 1.00 98.38 100 LYS A C 1
ATOM 749 O O . LYS A 1 100 ? -8.527 -1.803 8.624 1.00 98.38 100 LYS A O 1
ATOM 754 N N . LEU A 1 101 ? -7.809 0.190 9.432 1.00 98.31 101 LEU A N 1
ATOM 755 C CA . LEU A 1 101 ? -7.074 -0.315 10.584 1.00 98.31 101 LEU A CA 1
ATOM 756 C C . LEU A 1 101 ? -7.702 0.182 11.885 1.00 98.31 101 LEU A C 1
ATOM 758 O O . LEU A 1 101 ? -8.079 1.347 11.988 1.00 98.31 101 LEU A O 1
ATOM 762 N N . ASP A 1 102 ? -7.796 -0.700 12.875 1.00 97.56 102 ASP A N 1
ATOM 763 C CA . ASP A 1 102 ? -8.237 -0.357 14.228 1.00 97.56 102 ASP A CA 1
ATOM 764 C C . ASP A 1 102 ? -7.379 -1.094 15.257 1.00 97.56 102 ASP A C 1
ATOM 766 O O . ASP A 1 102 ? -7.458 -2.315 15.410 1.00 97.56 102 ASP A O 1
ATOM 770 N N . ASN A 1 103 ? -6.534 -0.326 15.940 1.00 96.69 103 ASN A N 1
ATOM 771 C CA . ASN A 1 103 ? -5.754 -0.741 17.099 1.00 96.69 103 ASN A CA 1
ATOM 772 C C . ASN A 1 103 ? -6.090 0.113 18.336 1.00 96.69 103 ASN A C 1
ATOM 774 O O . ASN A 1 103 ? -5.308 0.158 19.286 1.00 96.69 103 ASN A O 1
ATOM 778 N N . THR A 1 104 ? -7.235 0.804 18.335 1.00 95.19 104 THR A N 1
ATOM 779 C CA . THR A 1 104 ? -7.666 1.635 19.462 1.00 95.19 104 THR A CA 1
ATOM 780 C C . THR A 1 104 ? -7.990 0.751 20.665 1.00 95.19 104 THR A C 1
ATOM 782 O O . THR A 1 104 ? -8.827 -0.148 20.597 1.00 95.19 104 THR A O 1
ATOM 785 N N . ILE A 1 105 ? -7.296 0.983 21.781 1.00 90.75 105 ILE A N 1
ATOM 786 C CA . ILE A 1 105 ? -7.553 0.263 23.030 1.00 90.75 105 ILE A CA 1
ATOM 787 C C . ILE A 1 105 ? -8.876 0.792 23.604 1.00 90.75 105 ILE A C 1
ATOM 789 O O . ILE A 1 105 ? -9.008 2.010 23.750 1.00 90.75 105 ILE A O 1
ATOM 793 N N . PRO A 1 106 ? -9.857 -0.074 23.927 1.00 87.38 106 PRO A N 1
ATOM 794 C CA . PRO A 1 106 ? -11.101 0.379 24.530 1.00 87.38 106 PRO A CA 1
ATOM 795 C C . PRO A 1 106 ? -10.816 1.003 25.897 1.00 87.38 106 PRO A C 1
ATOM 797 O O . PRO A 1 106 ? -10.100 0.429 26.717 1.00 87.38 106 PRO A O 1
ATOM 800 N N . VAL A 1 107 ? -11.397 2.173 26.145 1.00 89.31 107 VAL A N 1
ATOM 801 C CA . VAL A 1 107 ? -11.330 2.847 27.444 1.00 89.31 107 VAL A CA 1
ATOM 802 C C . VAL A 1 107 ? -12.648 2.599 28.169 1.00 89.31 107 VAL A C 1
ATOM 804 O O . VAL A 1 107 ? -13.707 2.969 27.666 1.00 89.31 107 VAL A O 1
ATOM 807 N N . ILE A 1 108 ? -12.584 1.967 29.343 1.00 81.75 108 ILE A N 1
ATOM 808 C CA . ILE A 1 108 ? -13.725 1.836 30.256 1.00 81.75 108 ILE A CA 1
ATOM 809 C C . ILE A 1 108 ? -13.565 2.905 31.333 1.00 81.75 108 ILE A C 1
ATOM 811 O O . ILE A 1 108 ? -12.598 2.881 32.092 1.00 81.75 108 ILE A O 1
ATOM 815 N N . THR A 1 109 ? -14.520 3.828 31.407 1.00 82.56 109 THR A N 1
ATOM 816 C CA . THR A 1 109 ? -14.583 4.844 32.462 1.00 82.56 109 THR A CA 1
ATOM 817 C C . THR A 1 109 ? -15.707 4.478 33.421 1.00 82.56 109 THR A C 1
ATOM 819 O O . THR A 1 109 ? -16.863 4.420 33.011 1.00 82.56 109 THR A O 1
ATOM 822 N N . VAL A 1 110 ? -15.380 4.245 34.693 1.00 78.31 110 VAL A N 1
ATOM 823 C CA . VAL A 1 110 ? -16.363 4.010 35.763 1.00 78.31 110 VAL A CA 1
ATOM 824 C C . VAL A 1 110 ? -16.428 5.266 36.629 1.00 78.31 110 VAL A C 1
ATOM 826 O O . VAL A 1 110 ? -15.394 5.702 37.137 1.00 78.31 110 VAL A O 1
ATOM 829 N N . ASN A 1 111 ? -17.614 5.866 36.782 1.00 76.62 111 ASN A N 1
ATOM 830 C CA . ASN A 1 111 ? -17.803 7.041 37.634 1.00 76.62 111 ASN A CA 1
ATOM 831 C C . ASN A 1 111 ? -19.116 6.955 38.445 1.00 76.62 111 ASN A C 1
ATOM 833 O O . ASN A 1 111 ? -20.177 6.984 37.822 1.00 76.62 111 ASN A O 1
ATOM 837 N N . PRO A 1 112 ? -19.066 6.906 39.795 1.00 78.31 112 PRO A N 1
ATOM 838 C CA . PRO A 1 112 ? -17.863 6.853 40.632 1.00 78.31 112 PRO A CA 1
ATOM 839 C C . PRO A 1 112 ? -17.212 5.458 40.622 1.00 78.31 112 PRO A C 1
ATOM 841 O O . PRO A 1 112 ? -17.892 4.439 40.560 1.00 78.31 112 PRO A O 1
ATOM 844 N N . ALA A 1 113 ? -15.877 5.404 40.703 1.00 67.88 113 ALA A N 1
ATOM 845 C CA . ALA A 1 113 ? -15.117 4.146 40.752 1.00 67.88 113 ALA A CA 1
ATOM 846 C C . ALA A 1 113 ? -15.423 3.297 42.004 1.00 67.88 113 ALA A C 1
ATOM 848 O O . ALA A 1 113 ? -15.154 2.097 42.027 1.00 67.88 113 ALA A O 1
ATOM 849 N N . THR A 1 114 ? -15.996 3.919 43.036 1.00 71.00 114 THR A N 1
ATOM 850 C CA . THR A 1 114 ? -16.526 3.273 44.234 1.00 71.00 114 THR A CA 1
ATOM 851 C C . THR A 1 114 ? -17.862 3.906 44.610 1.00 71.00 114 THR A C 1
ATOM 853 O O . THR A 1 114 ? -17.991 5.128 44.667 1.00 71.00 114 THR A O 1
ATOM 856 N N . VAL A 1 115 ? -18.855 3.070 44.908 1.00 75.25 115 VAL A N 1
ATOM 857 C CA . VAL A 1 115 ? -20.081 3.488 45.593 1.00 75.25 115 VAL A CA 1
ATOM 858 C C . VAL A 1 115 ? -19.963 3.023 47.038 1.00 75.25 115 VAL A C 1
ATOM 860 O O . VAL A 1 115 ? -19.899 1.825 47.306 1.00 75.25 115 VAL A O 1
ATOM 863 N N . THR A 1 116 ? -19.912 3.964 47.977 1.00 76.50 116 THR A N 1
ATOM 864 C CA . THR A 1 116 ? -19.953 3.643 49.406 1.00 76.50 116 THR A CA 1
ATOM 865 C C . THR A 1 116 ? -21.410 3.575 49.839 1.00 76.50 116 THR A C 1
ATOM 867 O O . THR A 1 116 ? -22.103 4.590 49.842 1.00 76.50 116 THR A O 1
ATOM 870 N N . ILE A 1 117 ? -21.872 2.381 50.203 1.00 77.44 117 ILE A N 1
ATOM 871 C CA . ILE A 1 117 ? -23.221 2.152 50.722 1.00 77.44 117 ILE A CA 1
ATOM 872 C C . ILE A 1 117 ? -23.102 1.922 52.227 1.00 77.44 117 ILE A C 1
ATOM 874 O O . ILE A 1 117 ? -22.301 1.100 52.670 1.00 77.44 117 ILE A O 1
ATOM 878 N N . THR A 1 118 ? -23.868 2.656 53.026 1.00 83.75 118 THR A N 1
ATOM 879 C CA . THR A 1 118 ? -23.965 2.381 54.464 1.00 83.75 118 THR A CA 1
ATOM 880 C C . THR A 1 118 ? -24.725 1.072 54.682 1.00 83.75 118 THR A C 1
ATOM 882 O O . THR A 1 118 ? -25.696 0.799 53.975 1.00 83.75 118 THR A O 1
ATOM 885 N N . GLU A 1 119 ? -24.293 0.261 55.651 1.00 78.56 119 GLU A N 1
ATOM 886 C CA . GLU A 1 119 ? -24.995 -0.966 56.041 1.00 78.56 119 GLU A CA 1
ATOM 887 C C . GLU A 1 119 ? -26.472 -0.657 56.352 1.00 78.56 119 GLU A C 1
ATOM 889 O O . GLU A 1 119 ? -26.775 0.222 57.159 1.00 78.56 119 GLU A O 1
ATOM 894 N N . GLY A 1 120 ? -27.389 -1.343 55.662 1.00 82.75 120 GLY A N 1
ATOM 895 C CA . GLY A 1 120 ? -28.838 -1.130 55.771 1.00 82.75 120 GLY A CA 1
ATOM 896 C C . GLY A 1 120 ? -29.455 -0.140 54.769 1.00 82.75 120 GLY A C 1
ATOM 897 O O . GLY A 1 120 ? -30.679 -0.027 54.726 1.00 82.75 120 GLY A O 1
ATOM 898 N N . SER A 1 121 ? -28.663 0.545 53.939 1.00 87.12 121 SER A N 1
ATOM 899 C CA . SER A 1 121 ? -29.182 1.460 52.910 1.00 87.12 121 SER A CA 1
ATOM 900 C C . SER A 1 121 ? -29.570 0.741 51.612 1.00 87.12 121 SER A C 1
ATOM 902 O O . SER A 1 121 ? -28.925 -0.220 51.194 1.00 87.12 121 SER A O 1
ATOM 904 N N . VAL A 1 122 ? -30.606 1.244 50.931 1.00 82.12 122 VAL A N 1
ATOM 905 C CA . VAL A 1 122 ? -31.027 0.767 49.602 1.00 82.12 122 VAL A CA 1
ATOM 906 C C . VAL A 1 122 ? -30.188 1.463 48.525 1.00 82.12 122 VAL A C 1
ATOM 908 O O . VAL A 1 122 ? -30.170 2.691 48.461 1.00 82.12 122 VAL A O 1
ATOM 911 N N . TYR A 1 123 ? -29.510 0.692 47.670 1.00 80.56 123 TYR A N 1
ATOM 912 C CA . TYR A 1 123 ? -28.875 1.202 46.449 1.00 80.56 123 TYR A CA 1
ATOM 913 C C . TYR A 1 123 ? -29.813 0.998 45.260 1.00 80.56 123 TYR A C 1
ATOM 915 O O . TYR A 1 123 ? -30.341 -0.098 45.070 1.00 80.56 123 TYR A O 1
ATOM 923 N N . THR A 1 124 ? -30.002 2.048 44.463 1.00 72.50 124 THR A N 1
ATOM 924 C CA . THR A 1 124 ? -30.763 1.981 43.210 1.00 72.50 124 THR A CA 1
ATOM 925 C C . THR A 1 124 ? -29.818 2.376 42.088 1.00 72.50 124 THR A C 1
ATOM 927 O O . THR A 1 124 ? -29.328 3.503 42.084 1.00 72.50 124 THR A O 1
ATOM 930 N N . ASP A 1 125 ? -29.541 1.441 41.182 1.00 71.19 125 ASP A N 1
ATOM 931 C CA . ASP A 1 125 ? -28.838 1.738 39.935 1.00 71.19 125 ASP A CA 1
ATOM 932 C C . ASP A 1 125 ? -29.837 2.419 38.994 1.00 71.19 125 ASP A C 1
ATOM 934 O O . ASP A 1 125 ? -30.946 1.906 38.812 1.00 71.19 125 ASP A O 1
ATOM 938 N N . THR A 1 126 ? -29.494 3.594 38.472 1.00 61.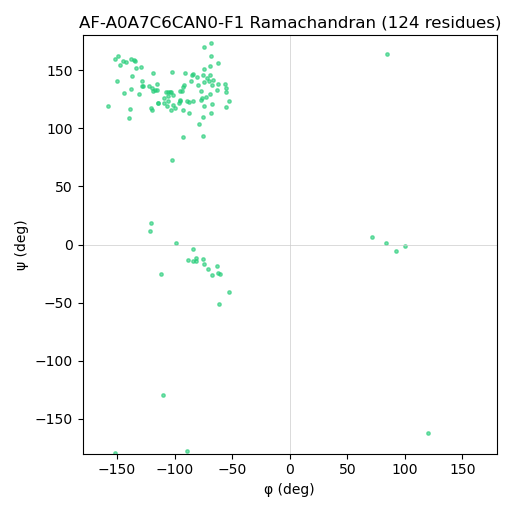78 126 THR A N 1
ATOM 939 C CA . THR A 1 126 ? -30.307 4.307 37.470 1.00 61.78 126 THR A CA 1
ATOM 940 C C . THR A 1 126 ? -29.785 4.063 36.074 1.00 61.78 126 THR A C 1
ATOM 942 O O . THR A 1 126 ? -28.561 4.258 35.896 1.00 61.78 126 THR A O 1
#

pLDDT: mean 93.1, std 9.71, range [48.12, 98.81]

Mean predicted aligned error: 6.99 Å

Nearest PDB structures (foldseek):
  2ha1-assembly1_A  TM=4.618E-01  e=1.534E-01  Homo sapiens
  8iiy-assembly1_A  TM=4.494E-01  e=3.610E-01  Escherichia coli
  1wf5-assembly1_A  TM=4.688E-01  e=8.495E-01  Homo sapiens
  5r69-assembly2_A  TM=3.316E-01  e=7.579E-01  Homo sapiens
  7jfy-assembly1_C  TM=3.135E-01  e=9.522E-01  Homo sapiens

Solvent-accessible surface area (backbone atoms only — not comparable to full-atom values): 7819 Å² total; per-residue (Å²): 132,87,79,84,72,87,71,62,40,45,78,46,58,74,47,63,41,40,88,60,75,31,58,69,52,66,28,37,37,38,69,49,46,99,70,56,63,31,67,89,54,26,18,33,36,79,43,70,64,91,66,86,73,60,72,85,72,40,68,46,73,53,62,84,60,38,72,48,70,52,69,84,74,40,64,47,61,35,27,50,35,40,38,38,26,30,75,76,69,37,69,30,78,50,70,47,44,54,31,32,27,46,52,77,78,87,82,85,85,67,83,71,84,69,83,88,74,60,93,92,62,89,87,78,91,129

Radius of gyration: 24.21 Å; Cα contacts (8 Å, |Δi|>4): 244; chains: 1; bounding box: 49×23×90 Å

Sequence (126 aa):
VNVVDNVLPTITFGTNGNSTYAKSRTTKVTVSDNVIVNTSSLKYLWNTSTTKPSEASITNAFTNGATINSPAGATGDYYLWILAKDTSGNTTIQRTSVFKLDNTIPVITVNPATVTITEGSVYTDT

Secondary structure (DSSP, 8-state):
------PPPEEEESS--EEEEES--EEEEEEE-SS-B-GGG-EEEEES--SPPPGGG--EE--TTPEEEPPTT--EEEEEEEEEEBSSS-EEEEEPPPEEE--PPPPP--SSS-----TTPPP---